Protein AF-A0ABD1SAA2-F1 (afdb_monomer_lite)

Foldseek 3Di:
DVVVLVVLVVVLVVVVVVLVVVCPDDPDDDPPVVVVVVVVSVVVVVVSVCSVVVSVVVVVVVVVVVCLVVQLVVLVVDAQDPDPPDGDRSSVVVVVVVVVVVVVVCCCVVPVVVVVCVVVVPD

Sequence (123 aa):
MASISFCFVIIFLACNRFLNKALVPPDGSKEDRKVCTITEIEEAKAVLRLVPIWTTCLGYAVVSPQSSTLFTKQGVTMDRSITSSLQIPAASLQSFIGLGIVGFIPIYDRILVPIARAITRKP

Radius of gyration: 25.53 Å; chains: 1; bounding box: 55×43×74 Å

pLDDT: mean 77.15, std 11.29, range [45.78, 95.0]

Structure (mmCIF, N/CA/C/O backbone):
data_AF-A0ABD1SAA2-F1
#
_entry.id   AF-A0ABD1SAA2-F1
#
loop_
_atom_site.group_PDB
_atom_site.id
_atom_site.type_symbol
_atom_site.label_atom_id
_atom_site.label_alt_id
_atom_site.label_comp_id
_atom_site.label_asym_id
_atom_site.label_entity_id
_atom_site.label_seq_id
_atom_site.pdbx_PDB_ins_code
_atom_site.Cartn_x
_atom_site.Cartn_y
_atom_site.Cartn_z
_atom_site.occupancy
_atom_site.B_iso_or_equiv
_atom_site.auth_seq_id
_atom_site.auth_comp_id
_atom_site.auth_asym_id
_atom_site.auth_atom_id
_atom_site.pdbx_PDB_model_num
ATOM 1 N N . MET A 1 1 ? -4.336 17.644 -6.255 1.00 54.47 1 MET A N 1
ATOM 2 C CA . MET A 1 1 ? -3.692 16.307 -6.208 1.00 54.47 1 MET A CA 1
ATOM 3 C C . MET A 1 1 ? -4.020 15.444 -7.425 1.00 54.47 1 MET A C 1
ATOM 5 O O . MET A 1 1 ? -3.079 14.983 -8.055 1.00 54.47 1 MET A O 1
ATOM 9 N N . ALA A 1 2 ? -5.289 15.296 -7.832 1.00 45.78 2 ALA A N 1
ATOM 10 C CA . ALA A 1 2 ? -5.654 14.589 -9.074 1.00 45.78 2 ALA A CA 1
ATOM 11 C C . ALA A 1 2 ? -4.930 15.125 -10.333 1.00 45.78 2 ALA A C 1
ATOM 13 O O . ALA A 1 2 ? -4.455 14.340 -11.147 1.00 45.78 2 ALA A O 1
ATOM 14 N N . SER A 1 3 ? -4.729 16.446 -10.441 1.00 50.34 3 SER A N 1
ATOM 15 C CA . SER A 1 3 ? -3.959 17.055 -11.541 1.00 50.34 3 SER A CA 1
ATOM 16 C C . SER A 1 3 ? -2.479 16.657 -11.574 1.00 50.34 3 SER A C 1
ATOM 18 O O . SER A 1 3 ? -1.905 16.577 -12.652 1.00 50.34 3 SER A O 1
ATOM 20 N N . ILE A 1 4 ? -1.857 16.36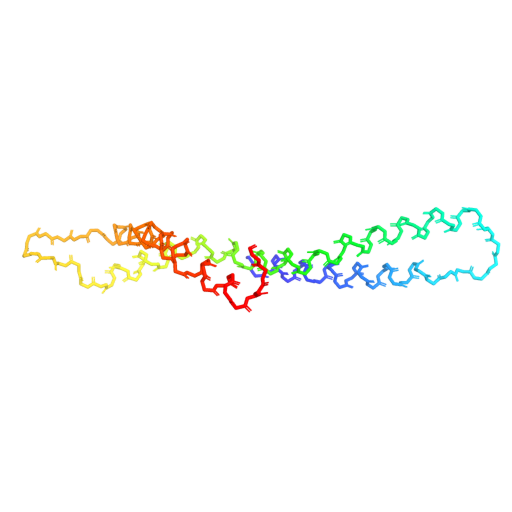1 -10.424 1.00 60.53 4 ILE A N 1
ATOM 21 C CA . ILE A 1 4 ? -0.455 15.906 -10.375 1.00 60.53 4 ILE A CA 1
ATOM 22 C C . ILE A 1 4 ? -0.364 14.479 -10.930 1.00 60.53 4 ILE A C 1
ATOM 24 O O . ILE A 1 4 ? 0.504 14.197 -11.750 1.00 60.53 4 ILE A O 1
ATOM 28 N N . SER A 1 5 ? -1.304 13.603 -10.557 1.00 60.44 5 SER A N 1
ATOM 29 C CA . SER A 1 5 ? -1.377 12.235 -11.086 1.00 60.44 5 SER A CA 1
ATOM 30 C C . SER A 1 5 ? -1.624 12.219 -12.603 1.00 60.44 5 SER A C 1
ATOM 32 O O . SER A 1 5 ? -0.925 11.509 -13.323 1.00 60.44 5 SER A O 1
ATOM 34 N N . PHE A 1 6 ? -2.517 13.078 -13.110 1.00 64.06 6 PHE A N 1
ATOM 35 C CA . PHE A 1 6 ? -2.737 13.241 -14.553 1.00 64.06 6 PHE A CA 1
ATOM 36 C C . PHE A 1 6 ? -1.499 13.763 -15.294 1.00 64.06 6 PHE A C 1
ATOM 38 O O . PHE A 1 6 ? -1.144 13.213 -16.337 1.00 64.06 6 PHE A O 1
ATOM 45 N N . CYS A 1 7 ? -0.801 14.769 -14.754 1.00 67.31 7 CYS A N 1
ATOM 46 C CA . CYS A 1 7 ? 0.451 15.255 -15.340 1.00 67.31 7 CYS A CA 1
ATOM 47 C C . CYS A 1 7 ? 1.511 14.150 -15.424 1.00 67.31 7 CYS A C 1
ATOM 49 O O . CYS A 1 7 ? 2.165 14.024 -16.455 1.00 67.31 7 CYS A O 1
ATOM 51 N N . PHE A 1 8 ? 1.650 13.309 -14.395 1.00 67.62 8 PHE A N 1
ATOM 52 C CA . PHE A 1 8 ? 2.602 12.192 -14.409 1.00 67.62 8 PHE A CA 1
ATOM 53 C C . PHE A 1 8 ? 2.273 11.140 -15.477 1.00 67.62 8 PHE A C 1
ATOM 55 O O . PHE A 1 8 ? 3.175 10.683 -16.178 1.00 67.62 8 PHE A O 1
ATOM 62 N N . VAL A 1 9 ? 0.992 10.799 -15.658 1.00 69.12 9 VAL A N 1
ATOM 63 C CA . VAL A 1 9 ? 0.553 9.866 -16.712 1.00 69.12 9 VAL A CA 1
ATOM 64 C C . VAL A 1 9 ? 0.820 10.441 -18.108 1.00 69.12 9 VAL A C 1
ATOM 66 O O . VAL A 1 9 ? 1.303 9.729 -18.989 1.00 69.12 9 VAL A O 1
ATOM 69 N N . ILE A 1 10 ? 0.568 11.737 -18.312 1.00 73.44 10 ILE A N 1
ATOM 70 C CA . ILE A 1 10 ? 0.834 12.417 -19.588 1.00 73.44 10 ILE A CA 1
ATOM 71 C C . ILE A 1 10 ? 2.341 12.480 -19.877 1.00 73.44 10 ILE A C 1
ATOM 73 O O . ILE A 1 10 ? 2.758 12.155 -20.989 1.00 73.44 10 ILE A O 1
ATOM 77 N N . ILE A 1 11 ? 3.165 12.833 -18.883 1.00 75.81 11 ILE A N 1
ATOM 78 C CA . ILE A 1 11 ? 4.633 12.857 -19.002 1.00 75.81 11 ILE A CA 1
ATOM 79 C C . ILE A 1 11 ? 5.164 11.461 -19.346 1.00 75.81 11 ILE A C 1
ATOM 81 O O . ILE A 1 11 ? 6.021 11.328 -20.219 1.00 75.81 11 ILE A O 1
ATOM 85 N N . PHE A 1 12 ? 4.618 10.412 -18.727 1.00 70.44 12 PHE A N 1
ATOM 86 C CA . PHE A 1 12 ? 4.987 9.030 -19.021 1.00 70.44 12 PHE A CA 1
ATOM 87 C C . PHE A 1 12 ? 4.679 8.639 -20.473 1.00 70.44 12 PHE A C 1
ATOM 89 O O . PHE A 1 12 ? 5.563 8.147 -21.176 1.00 70.44 12 PHE A O 1
ATOM 96 N N . LEU A 1 13 ? 3.456 8.899 -20.951 1.00 74.50 13 LEU A N 1
ATOM 97 C CA . LEU A 1 13 ? 3.056 8.612 -22.335 1.00 74.50 13 LEU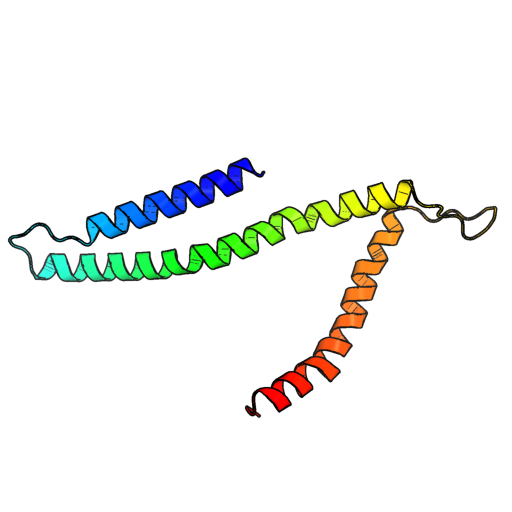 A CA 1
ATOM 98 C C . LEU A 1 13 ? 3.901 9.396 -23.350 1.00 74.50 13 LEU A C 1
ATOM 100 O O . LEU A 1 13 ? 4.303 8.849 -24.380 1.00 74.50 13 LEU A O 1
ATOM 104 N N . ALA A 1 14 ? 4.209 10.659 -23.046 1.00 77.88 14 ALA A N 1
ATOM 105 C CA . ALA A 1 14 ? 5.057 11.503 -23.880 1.00 77.88 14 ALA A CA 1
ATOM 106 C C . ALA A 1 14 ? 6.502 10.977 -23.950 1.00 77.88 14 ALA A C 1
ATOM 108 O O . ALA A 1 14 ? 7.057 10.861 -25.044 1.00 77.88 14 ALA A O 1
ATOM 109 N N . CYS A 1 15 ? 7.084 10.594 -22.810 1.00 72.62 15 CYS A N 1
ATOM 110 C CA . CYS A 1 15 ? 8.446 10.069 -22.727 1.00 72.62 15 CYS A CA 1
ATOM 111 C C . CYS A 1 15 ? 8.587 8.733 -23.476 1.00 72.62 15 CYS A C 1
ATOM 113 O O . CYS A 1 15 ? 9.512 8.551 -24.267 1.00 72.62 15 CYS A O 1
ATOM 115 N N . ASN A 1 16 ? 7.607 7.836 -23.328 1.00 73.12 16 ASN A N 1
ATOM 116 C CA . ASN A 1 16 ? 7.587 6.544 -24.019 1.00 73.12 16 ASN A CA 1
ATOM 117 C C . ASN A 1 16 ? 7.500 6.715 -25.546 1.00 73.12 16 ASN A C 1
ATOM 119 O O . ASN A 1 16 ? 8.211 6.055 -26.304 1.00 73.12 16 ASN A O 1
ATOM 123 N N . ARG A 1 17 ? 6.675 7.663 -26.013 1.00 77.94 17 ARG A N 1
ATOM 124 C CA . ARG A 1 17 ? 6.566 8.007 -27.439 1.00 77.94 17 ARG A CA 1
ATOM 125 C C . ARG A 1 17 ? 7.866 8.600 -27.995 1.00 77.94 17 ARG A C 1
ATOM 127 O O . ARG A 1 17 ? 8.201 8.325 -29.146 1.00 77.94 17 ARG A O 1
ATOM 134 N N . PHE A 1 18 ? 8.580 9.403 -27.206 1.00 77.81 18 PHE A N 1
ATOM 135 C CA . PHE A 1 18 ? 9.855 10.003 -27.605 1.00 77.81 18 PHE A CA 1
ATOM 136 C C . PHE A 1 18 ? 10.974 8.959 -27.707 1.00 77.81 18 PHE A C 1
ATOM 138 O O . PHE A 1 18 ? 11.627 8.869 -28.744 1.00 77.81 18 PHE A O 1
ATOM 145 N N . LEU A 1 19 ? 11.129 8.105 -26.690 1.00 69.69 19 LEU A N 1
ATOM 146 C CA . LEU A 1 19 ? 12.090 6.994 -26.695 1.00 69.69 19 LEU A CA 1
ATOM 147 C C . LEU A 1 19 ? 11.837 6.019 -27.850 1.00 69.69 19 LEU A C 1
ATOM 149 O O . LEU A 1 19 ? 12.780 5.591 -28.508 1.00 69.69 19 LEU A O 1
ATOM 153 N N . ASN A 1 20 ? 10.571 5.725 -28.163 1.00 71.25 20 ASN A N 1
ATOM 154 C CA . ASN A 1 20 ? 10.231 4.872 -29.303 1.00 71.25 20 ASN A CA 1
ATOM 155 C C . ASN A 1 20 ? 10.613 5.511 -30.655 1.00 71.25 20 ASN A C 1
ATOM 157 O O . ASN A 1 20 ? 11.005 4.811 -31.582 1.00 71.25 20 ASN A O 1
ATOM 161 N N . LYS A 1 21 ? 10.553 6.847 -30.768 1.00 73.06 21 LYS A N 1
ATOM 162 C CA . LYS A 1 21 ? 11.028 7.583 -31.954 1.00 73.06 21 LYS A CA 1
ATOM 163 C C . LYS A 1 21 ? 12.556 7.622 -32.057 1.00 73.06 21 LYS A C 1
ATOM 165 O O . LYS A 1 21 ? 13.064 7.547 -33.166 1.00 73.06 21 LYS A O 1
ATOM 170 N N . ALA A 1 22 ? 13.270 7.723 -30.935 1.00 67.50 22 ALA A N 1
ATOM 171 C CA . ALA A 1 22 ? 14.737 7.737 -30.898 1.00 67.50 22 ALA A CA 1
ATOM 172 C C . ALA A 1 22 ? 15.374 6.375 -31.238 1.00 67.50 22 ALA A C 1
ATOM 174 O O . ALA A 1 22 ? 16.540 6.318 -31.615 1.00 67.50 22 ALA A O 1
ATOM 175 N N . LEU A 1 23 ? 14.605 5.288 -31.124 1.00 64.50 23 LEU A N 1
ATOM 176 C CA . LEU A 1 23 ? 15.045 3.922 -31.418 1.00 64.50 23 LEU A CA 1
ATOM 177 C C . LEU A 1 23 ? 15.058 3.608 -32.923 1.00 64.50 23 LEU A C 1
ATOM 179 O O . LEU A 1 23 ? 15.703 2.649 -33.334 1.00 64.50 23 LEU A O 1
ATOM 183 N N . VAL A 1 24 ? 14.363 4.407 -33.745 1.00 68.06 24 VAL A N 1
ATOM 184 C CA . VAL A 1 24 ? 14.398 4.287 -35.209 1.00 68.06 24 VAL A CA 1
ATOM 185 C C . VAL A 1 24 ? 15.699 4.928 -35.697 1.00 68.06 24 VAL A C 1
ATOM 187 O O . VAL A 1 24 ? 15.840 6.150 -35.610 1.00 68.06 24 VAL A O 1
ATOM 190 N N . PRO A 1 25 ? 16.680 4.142 -36.169 1.00 56.25 25 PRO A N 1
ATOM 191 C CA . PRO A 1 25 ? 17.949 4.709 -36.576 1.00 56.25 25 PRO A CA 1
ATOM 192 C C . PRO A 1 25 ? 17.778 5.527 -37.864 1.00 56.25 25 PRO A C 1
ATOM 194 O O . PRO A 1 25 ? 17.086 5.071 -38.772 1.00 56.25 25 PRO A O 1
ATOM 197 N N . PRO A 1 26 ? 18.424 6.700 -37.992 1.00 55.88 26 PRO A N 1
ATOM 198 C CA . PRO A 1 26 ? 18.590 7.320 -39.296 1.00 55.88 26 PRO A CA 1
ATOM 199 C C . PRO A 1 26 ? 19.501 6.415 -40.132 1.00 55.88 26 PRO A C 1
ATOM 201 O O . PRO A 1 26 ? 20.588 6.028 -39.689 1.00 55.88 26 PRO A O 1
ATOM 204 N N . ASP A 1 27 ? 19.028 6.028 -41.311 1.00 52.59 27 ASP A N 1
ATOM 205 C CA . ASP A 1 27 ? 19.773 5.182 -42.234 1.00 52.59 27 ASP A CA 1
ATOM 206 C C . ASP A 1 27 ? 21.060 5.891 -42.684 1.00 52.59 27 ASP A C 1
ATOM 208 O O . ASP A 1 27 ? 21.020 6.949 -43.310 1.00 52.59 27 ASP A O 1
ATOM 212 N N . GLY A 1 28 ? 22.212 5.292 -42.360 1.00 56.62 28 GLY A N 1
ATOM 213 C CA . GLY A 1 28 ? 23.512 5.636 -42.944 1.00 56.62 28 GLY A CA 1
ATOM 214 C C . GLY A 1 28 ? 24.564 6.192 -41.973 1.00 56.62 28 GLY A C 1
ATOM 215 O O . GLY A 1 28 ? 24.554 7.368 -41.619 1.00 56.62 28 GLY A O 1
ATOM 216 N N . SER A 1 29 ? 25.569 5.355 -41.682 1.00 55.38 29 SER A N 1
ATOM 217 C CA . SER A 1 29 ? 26.859 5.631 -41.007 1.00 55.38 29 SER A CA 1
ATOM 218 C C . SER A 1 29 ? 26.866 5.718 -39.466 1.00 55.38 29 SER A C 1
ATOM 220 O O . SER A 1 29 ? 26.021 6.387 -38.880 1.00 55.38 29 SER A O 1
ATOM 222 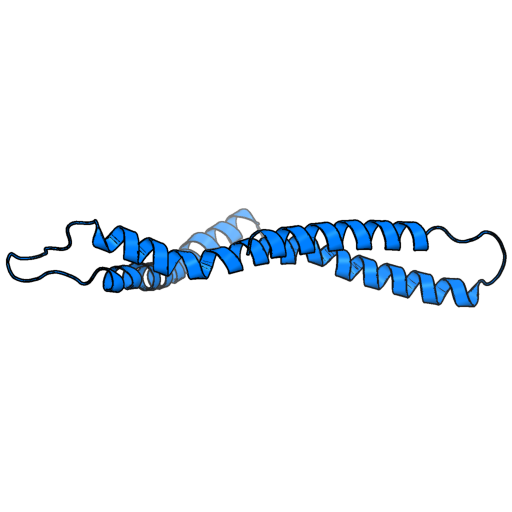N N . LYS A 1 30 ? 27.902 5.109 -38.840 1.00 53.12 30 LYS A N 1
ATOM 223 C CA . LYS A 1 30 ? 28.353 5.170 -37.415 1.00 53.12 30 LYS A CA 1
ATOM 224 C C . LYS A 1 30 ? 28.094 3.912 -36.562 1.00 53.12 30 LYS A C 1
ATOM 226 O O . LYS A 1 30 ? 27.335 3.986 -35.609 1.00 53.12 30 LYS A O 1
ATOM 231 N N . GLU A 1 31 ? 28.748 2.781 -36.834 1.00 58.22 31 GLU A N 1
ATOM 232 C CA . GLU A 1 31 ? 28.544 1.541 -36.053 1.00 58.22 31 GLU A CA 1
ATOM 233 C C . GLU A 1 31 ? 28.937 1.647 -34.566 1.00 58.22 31 GLU A C 1
ATOM 235 O O . GLU A 1 31 ? 28.170 1.215 -33.715 1.00 58.22 31 GLU A O 1
ATOM 240 N N . ASP A 1 32 ? 30.035 2.321 -34.218 1.00 55.31 32 ASP A N 1
ATOM 241 C CA . ASP A 1 32 ? 30.526 2.340 -32.826 1.00 55.31 32 ASP A CA 1
ATOM 242 C C . ASP A 1 32 ? 29.754 3.326 -31.919 1.00 55.31 32 ASP A C 1
ATOM 244 O O . ASP A 1 32 ? 29.415 3.050 -30.768 1.00 55.31 32 ASP A O 1
ATOM 248 N N . ARG A 1 33 ? 29.341 4.472 -32.481 1.00 53.62 33 ARG A N 1
ATOM 249 C CA . ARG A 1 33 ? 28.503 5.456 -31.772 1.00 53.62 33 ARG A CA 1
ATOM 250 C C . ARG A 1 33 ? 27.060 4.977 -31.589 1.00 53.62 33 ARG A C 1
ATOM 252 O O . ARG A 1 33 ? 26.390 5.423 -30.664 1.00 53.62 33 ARG A O 1
ATOM 259 N N . LYS A 1 34 ? 26.575 4.086 -32.460 1.00 60.62 34 LYS A N 1
ATOM 260 C CA . LYS A 1 34 ? 25.210 3.544 -32.403 1.00 60.62 34 LYS A CA 1
ATOM 261 C C . LYS A 1 34 ? 25.055 2.545 -31.258 1.00 60.62 34 LYS A C 1
ATOM 263 O O . LYS A 1 34 ? 24.025 2.569 -30.599 1.00 60.62 34 LYS A O 1
ATOM 268 N N . VAL A 1 35 ? 26.074 1.723 -30.989 1.00 58.81 35 VAL A N 1
ATOM 269 C CA . VAL A 1 35 ? 26.031 0.695 -29.933 1.00 58.81 35 VAL A CA 1
ATOM 270 C C . VAL A 1 35 ? 25.922 1.325 -28.541 1.00 58.81 35 VAL A C 1
ATOM 272 O O . VAL A 1 35 ? 25.037 0.938 -27.785 1.00 58.81 35 VAL A O 1
ATOM 275 N N . CYS A 1 36 ? 26.725 2.351 -28.231 1.00 62.00 36 CYS A N 1
ATOM 276 C CA . CYS A 1 36 ? 26.650 3.045 -26.937 1.00 62.00 36 CYS A CA 1
ATOM 277 C C . CYS A 1 36 ? 25.270 3.700 -26.713 1.00 62.00 36 CYS A C 1
ATOM 279 O O . CYS A 1 36 ? 24.646 3.514 -25.673 1.00 62.00 36 CYS A O 1
ATOM 281 N N . THR A 1 37 ? 24.730 4.373 -27.736 1.00 72.69 37 THR A N 1
ATOM 282 C CA . THR A 1 37 ? 23.408 5.014 -27.662 1.00 72.69 37 THR A CA 1
ATOM 283 C C . THR A 1 37 ? 22.254 4.009 -27.567 1.00 72.69 37 THR A C 1
ATOM 285 O O . THR A 1 37 ? 21.270 4.283 -26.888 1.00 72.69 37 THR A O 1
ATOM 288 N N . ILE A 1 38 ? 22.346 2.841 -28.214 1.00 71.62 38 ILE A N 1
ATOM 289 C CA . ILE A 1 38 ? 21.312 1.799 -28.103 1.00 71.62 38 ILE A CA 1
ATOM 290 C C . ILE A 1 38 ? 21.263 1.242 -26.675 1.00 71.62 38 ILE A C 1
ATOM 292 O O . ILE A 1 38 ? 20.171 1.129 -26.122 1.00 71.62 38 ILE A O 1
ATOM 296 N N . THR A 1 39 ? 22.414 0.967 -26.057 1.00 78.62 39 THR A N 1
ATOM 297 C CA . THR A 1 39 ? 22.479 0.484 -24.668 1.00 78.62 39 THR A CA 1
ATOM 298 C C . THR A 1 39 ? 21.903 1.507 -23.685 1.00 78.62 39 THR A C 1
ATOM 300 O O . THR A 1 39 ? 21.059 1.155 -22.864 1.00 78.62 39 THR A O 1
ATOM 303 N N . GLU A 1 40 ? 22.255 2.792 -23.816 1.00 77.75 40 GLU A N 1
ATOM 304 C CA . GLU A 1 40 ? 21.682 3.868 -22.986 1.00 77.75 40 GLU A CA 1
ATOM 305 C C . GLU A 1 40 ? 20.153 3.978 -23.145 1.00 77.75 40 GLU A C 1
ATOM 307 O O . GLU A 1 40 ? 19.422 4.204 -22.176 1.00 77.75 40 GLU A O 1
ATOM 312 N N . ILE A 1 41 ? 19.640 3.778 -24.364 1.00 77.69 41 ILE A N 1
ATOM 313 C CA . ILE A 1 41 ? 18.198 3.765 -24.644 1.00 77.69 41 ILE A CA 1
ATOM 314 C C . ILE A 1 41 ? 17.518 2.544 -24.004 1.00 77.69 41 ILE A C 1
ATOM 316 O O . ILE A 1 41 ? 16.399 2.664 -23.492 1.00 77.69 41 ILE A O 1
ATOM 320 N N . GLU A 1 42 ? 18.154 1.373 -24.014 1.00 80.50 42 GLU A N 1
ATOM 321 C CA . GLU A 1 42 ? 17.623 0.163 -23.380 1.00 80.50 42 GLU A CA 1
ATOM 322 C C . GLU A 1 42 ? 17.573 0.277 -21.854 1.00 80.50 42 GLU A C 1
ATOM 324 O O . GLU A 1 42 ? 16.550 -0.068 -21.252 1.00 80.50 42 GLU A O 1
ATOM 329 N N . GLU A 1 43 ? 18.610 0.834 -21.229 1.00 81.12 43 GLU A N 1
ATOM 330 C CA . GLU A 1 43 ? 18.635 1.102 -19.788 1.00 81.12 43 GLU A CA 1
ATOM 331 C C . GLU A 1 43 ? 17.558 2.120 -19.389 1.00 81.12 43 GLU A C 1
ATOM 333 O O . GLU A 1 43 ? 16.776 1.880 -18.460 1.00 81.12 43 GLU A O 1
ATOM 338 N N . ALA A 1 44 ? 17.411 3.211 -20.149 1.00 80.75 44 ALA A N 1
ATOM 339 C CA . ALA A 1 44 ? 16.343 4.187 -19.935 1.00 80.75 44 ALA A CA 1
ATOM 340 C C . ALA A 1 44 ? 14.948 3.552 -20.075 1.00 80.75 44 ALA A C 1
ATOM 342 O O . ALA A 1 44 ? 14.031 3.848 -19.302 1.00 80.75 44 ALA A O 1
ATOM 343 N N . LYS A 1 45 ? 14.778 2.623 -21.022 1.00 76.38 45 LYS A N 1
ATOM 344 C CA . LYS A 1 45 ? 13.531 1.873 -21.214 1.00 76.38 45 LYS A CA 1
ATOM 345 C C . LYS A 1 45 ? 13.259 0.902 -20.065 1.00 76.38 45 LYS A C 1
ATOM 347 O O . LYS A 1 45 ? 12.096 0.720 -19.700 1.00 76.38 45 LYS A O 1
ATOM 352 N N . ALA A 1 46 ? 14.290 0.297 -19.476 1.00 81.56 46 ALA A N 1
ATOM 353 C CA . ALA A 1 46 ? 14.155 -0.558 -18.299 1.00 81.56 46 ALA A CA 1
ATOM 354 C C . ALA A 1 46 ? 13.653 0.237 -17.083 1.00 81.56 46 ALA A C 1
ATOM 356 O O . ALA A 1 46 ? 12.700 -0.188 -16.429 1.00 81.56 46 ALA A O 1
ATOM 357 N N . VAL A 1 47 ? 14.196 1.433 -16.844 1.00 80.94 47 VAL A N 1
ATOM 358 C CA . VAL A 1 47 ? 13.702 2.339 -15.792 1.00 80.94 47 VAL A CA 1
ATOM 359 C C . VAL A 1 47 ? 12.274 2.798 -16.092 1.00 80.94 47 VAL A C 1
ATOM 361 O O . VAL A 1 47 ? 11.416 2.787 -15.209 1.00 80.94 47 VAL A O 1
ATOM 364 N N . LEU A 1 48 ? 11.967 3.113 -17.353 1.00 77.25 48 LEU A N 1
ATOM 365 C CA . LEU A 1 48 ? 10.619 3.505 -17.764 1.00 77.25 48 LEU A CA 1
ATOM 366 C C . LEU A 1 48 ? 9.588 2.388 -17.515 1.00 77.25 48 LEU A C 1
ATOM 368 O O . LEU A 1 48 ? 8.448 2.674 -17.161 1.00 77.25 48 LEU A O 1
ATOM 372 N N . ARG A 1 49 ? 9.976 1.110 -17.613 1.00 76.88 49 ARG A N 1
ATOM 373 C CA . ARG A 1 49 ? 9.103 -0.033 -17.277 1.00 76.88 49 ARG A CA 1
ATOM 374 C C . ARG A 1 49 ? 8.766 -0.146 -15.785 1.00 76.88 49 ARG A C 1
ATOM 376 O O . ARG A 1 49 ? 7.776 -0.795 -15.462 1.00 76.88 49 ARG A O 1
ATOM 383 N N . LEU A 1 50 ? 9.526 0.486 -14.889 1.00 78.69 50 LEU A N 1
ATOM 384 C CA . LEU A 1 50 ? 9.222 0.538 -13.450 1.00 78.69 50 LEU A CA 1
ATOM 385 C C . LEU A 1 50 ? 8.219 1.649 -13.098 1.00 78.69 50 LEU A C 1
ATOM 387 O O . LEU A 1 50 ? 7.559 1.588 -12.060 1.00 78.69 50 LEU A O 1
ATOM 391 N N . VAL A 1 51 ? 8.051 2.644 -13.972 1.00 74.56 51 VAL A N 1
ATOM 392 C CA . VAL A 1 51 ? 7.148 3.783 -13.743 1.00 74.56 51 VAL A CA 1
ATOM 393 C C . VAL A 1 51 ? 5.678 3.372 -13.570 1.00 74.56 51 VAL A C 1
ATOM 395 O O . VAL A 1 51 ? 5.039 3.916 -12.670 1.00 74.56 51 VAL A O 1
ATOM 398 N N . PRO A 1 52 ? 5.108 2.406 -14.322 1.00 70.31 52 PRO A N 1
ATOM 399 C CA . PRO A 1 52 ? 3.753 1.911 -14.069 1.00 70.31 52 PRO A CA 1
ATOM 400 C C . PRO A 1 52 ? 3.567 1.368 -12.647 1.00 70.31 52 PRO A C 1
ATOM 402 O O . PRO A 1 52 ? 2.585 1.705 -11.990 1.00 70.31 52 PRO A O 1
ATOM 405 N N . ILE A 1 53 ? 4.541 0.608 -12.134 1.00 78.25 53 ILE A N 1
ATOM 406 C CA . ILE A 1 53 ? 4.524 0.081 -10.759 1.00 78.25 53 ILE A CA 1
ATOM 407 C C . ILE A 1 53 ? 4.553 1.248 -9.768 1.00 78.25 53 ILE A C 1
ATOM 409 O O . ILE A 1 53 ? 3.695 1.347 -8.891 1.00 78.25 53 ILE A O 1
ATOM 413 N N . TRP A 1 54 ? 5.470 2.195 -9.963 1.00 79.69 54 TRP A N 1
ATOM 414 C CA . TRP A 1 54 ? 5.554 3.395 -9.132 1.00 79.69 54 TRP A CA 1
ATOM 415 C C . TRP A 1 54 ? 4.256 4.218 -9.151 1.00 79.69 54 TRP A C 1
ATOM 417 O O . TRP A 1 54 ? 3.809 4.697 -8.112 1.00 79.69 54 TRP A O 1
ATOM 427 N N . THR A 1 55 ? 3.591 4.308 -10.305 1.00 72.75 55 THR A N 1
ATOM 428 C CA . THR A 1 55 ? 2.313 5.020 -10.467 1.00 72.75 55 THR A CA 1
ATOM 429 C C . THR A 1 55 ? 1.194 4.344 -9.674 1.00 72.75 55 THR A C 1
ATOM 431 O O . THR A 1 55 ? 0.418 5.029 -9.005 1.00 72.75 55 THR A O 1
ATOM 434 N N . THR A 1 56 ? 1.128 3.007 -9.679 1.00 75.44 56 THR A N 1
ATOM 435 C CA . THR A 1 56 ? 0.156 2.270 -8.851 1.00 75.44 56 THR A CA 1
ATOM 436 C C . THR A 1 56 ? 0.404 2.469 -7.353 1.00 75.44 56 THR A C 1
ATOM 438 O O . THR A 1 56 ? -0.544 2.697 -6.601 1.00 75.44 56 THR A O 1
ATOM 441 N N . CYS A 1 57 ? 1.669 2.506 -6.922 1.00 78.31 57 CYS A N 1
ATOM 442 C CA . CYS A 1 57 ? 2.037 2.815 -5.538 1.00 78.31 57 CYS A CA 1
ATOM 443 C C . CYS A 1 57 ? 1.698 4.264 -5.149 1.00 78.31 57 CYS A C 1
ATOM 445 O O . CYS A 1 57 ? 1.256 4.518 -4.028 1.00 78.31 57 CYS A O 1
ATOM 447 N N . LEU A 1 58 ? 1.857 5.218 -6.071 1.00 77.00 58 LEU A N 1
ATOM 448 C CA . LEU A 1 58 ? 1.551 6.629 -5.838 1.00 77.00 58 LEU A CA 1
ATOM 449 C C . LEU A 1 58 ? 0.059 6.854 -5.558 1.00 77.00 58 LEU A C 1
ATOM 451 O O . LEU A 1 58 ? -0.283 7.641 -4.677 1.00 77.00 58 LEU A O 1
ATOM 455 N N . GLY A 1 59 ? -0.829 6.143 -6.261 1.00 77.44 59 GLY A N 1
ATOM 456 C CA . GLY A 1 59 ? -2.272 6.206 -6.005 1.00 77.44 59 GLY A CA 1
ATOM 457 C C . GLY A 1 59 ? -2.612 5.854 -4.555 1.00 77.44 59 GLY A C 1
ATOM 458 O O . GLY A 1 59 ? -3.312 6.606 -3.876 1.00 77.44 59 GLY A O 1
ATOM 459 N N . TYR A 1 60 ? -2.032 4.767 -4.046 1.00 76.06 60 TYR A N 1
ATOM 460 C CA . TYR A 1 60 ? -2.166 4.380 -2.643 1.00 76.06 60 TYR A CA 1
ATOM 461 C C . TYR A 1 60 ? -1.559 5.420 -1.686 1.00 76.06 60 TYR A C 1
ATOM 463 O O . TYR A 1 60 ? -2.199 5.806 -0.706 1.00 76.06 60 TYR A O 1
ATOM 471 N N . ALA A 1 61 ? -0.363 5.934 -1.992 1.00 75.69 61 ALA A N 1
ATOM 472 C CA . ALA A 1 61 ? 0.320 6.936 -1.170 1.00 75.69 61 ALA A CA 1
ATOM 473 C C . ALA A 1 61 ? -0.479 8.244 -1.017 1.00 75.69 61 ALA A C 1
ATOM 475 O O . ALA A 1 61 ? -0.420 8.879 0.032 1.00 75.69 61 ALA A O 1
ATOM 476 N N . VAL A 1 62 ? -1.257 8.633 -2.032 1.00 79.38 62 VAL A N 1
ATOM 477 C CA . VAL A 1 62 ? -2.112 9.833 -2.000 1.00 79.38 62 VAL A CA 1
ATOM 478 C C . VAL A 1 62 ? -3.372 9.632 -1.154 1.00 79.38 62 VAL A C 1
ATOM 480 O O . VAL A 1 62 ? -3.829 10.571 -0.498 1.00 79.38 62 VAL A O 1
ATOM 483 N N . VAL A 1 63 ? -3.952 8.430 -1.176 1.00 79.19 63 VAL A N 1
ATOM 484 C CA . VAL A 1 63 ? -5.197 8.120 -0.451 1.00 79.19 63 VAL A CA 1
ATOM 485 C C . VAL A 1 63 ? -4.925 7.822 1.024 1.00 79.19 63 VAL A C 1
ATOM 487 O O . VAL A 1 63 ? -5.692 8.251 1.882 1.00 79.19 63 VAL A O 1
ATOM 490 N N . SER A 1 64 ? -3.805 7.165 1.333 1.00 78.12 64 SER A N 1
ATOM 491 C CA . SER A 1 64 ? -3.398 6.787 2.693 1.00 78.12 64 SER A CA 1
ATOM 492 C C . SER A 1 64 ? -3.544 7.907 3.749 1.00 78.12 64 SER A C 1
ATOM 494 O O . SER A 1 64 ? -4.235 7.686 4.748 1.00 78.12 64 SER A O 1
ATOM 496 N N . PRO A 1 65 ? -3.011 9.133 3.552 1.00 79.25 65 PRO A N 1
ATOM 497 C CA . PRO A 1 65 ? -3.148 10.207 4.541 1.00 79.25 65 PRO A CA 1
ATOM 498 C C . PRO A 1 65 ? -4.569 10.786 4.637 1.00 79.25 65 PRO A C 1
ATOM 500 O O . PRO A 1 65 ? -4.908 11.405 5.642 1.00 79.25 65 PRO A O 1
ATOM 503 N N . GLN A 1 66 ? -5.419 10.598 3.622 1.00 76.88 66 GLN A N 1
ATOM 504 C CA . GLN A 1 66 ? -6.805 11.081 3.646 1.00 76.88 66 GLN A CA 1
ATOM 505 C C . GLN A 1 66 ? -7.692 10.194 4.521 1.00 76.88 66 GLN A C 1
ATOM 507 O O . GLN A 1 66 ? -8.620 10.694 5.159 1.00 76.88 66 GLN A O 1
ATOM 512 N N . SER A 1 67 ? -7.375 8.898 4.603 1.00 78.38 67 SER A N 1
ATOM 513 C CA . SER A 1 67 ? -8.117 7.920 5.398 1.00 78.38 67 SER A CA 1
ATOM 514 C C . SER A 1 67 ? -8.235 8.330 6.866 1.00 78.38 67 SER A C 1
ATOM 516 O O . SER A 1 67 ? -9.323 8.238 7.422 1.00 78.38 67 SER A O 1
ATOM 518 N N . SER A 1 68 ? -7.176 8.863 7.486 1.00 76.06 68 SER A N 1
ATOM 519 C CA . SER A 1 68 ? -7.222 9.307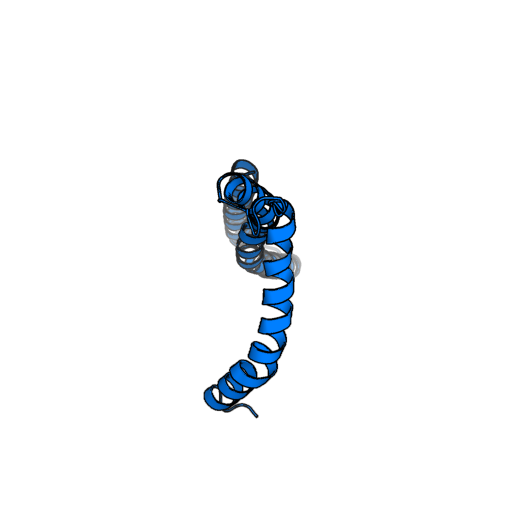 8.892 1.00 76.06 68 SER A CA 1
ATOM 520 C C . SER A 1 68 ? -8.184 10.481 9.117 1.00 76.06 68 SER A C 1
ATOM 522 O O . SER A 1 68 ? -8.909 10.540 10.115 1.00 76.06 68 SER A O 1
ATOM 524 N N . THR A 1 69 ? -8.242 11.404 8.155 1.00 83.62 69 THR A N 1
ATOM 525 C CA . THR A 1 69 ? -9.118 12.579 8.214 1.00 83.62 69 THR A CA 1
ATOM 526 C C . THR A 1 69 ? -10.574 12.182 7.986 1.00 83.62 69 THR A C 1
ATOM 528 O O . THR A 1 69 ? -11.449 12.588 8.752 1.00 83.62 69 THR A O 1
ATOM 531 N N . LEU A 1 70 ? -10.841 11.364 6.964 1.00 83.06 70 LEU A N 1
ATOM 532 C CA . LEU A 1 70 ? -12.187 10.884 6.647 1.00 83.06 70 LEU A CA 1
ATOM 533 C C . LEU A 1 70 ? -12.757 10.026 7.777 1.00 83.06 70 LEU A C 1
ATOM 535 O O . LEU A 1 70 ? -13.902 10.229 8.170 1.00 83.06 70 LEU A O 1
ATOM 539 N N . PHE A 1 71 ? -11.944 9.140 8.350 1.00 82.19 71 PHE A N 1
ATOM 540 C CA . PHE A 1 71 ? -12.350 8.279 9.456 1.00 82.19 71 PHE A CA 1
ATOM 541 C C . PHE A 1 71 ? -12.695 9.085 10.713 1.00 82.19 71 PHE A C 1
ATOM 543 O O . PHE A 1 71 ? -13.724 8.855 11.344 1.00 82.19 71 PHE A O 1
ATOM 550 N N . THR A 1 72 ? -11.908 10.122 11.022 1.00 84.31 72 THR A N 1
ATOM 551 C CA . THR A 1 72 ? -12.224 11.043 12.124 1.00 84.31 72 THR A CA 1
ATOM 552 C C . THR A 1 72 ? -13.519 11.815 11.857 1.00 84.31 72 THR A C 1
ATOM 554 O O . THR A 1 72 ? -14.353 11.949 12.751 1.00 84.31 72 THR A O 1
ATOM 557 N N . LYS A 1 73 ? -13.724 12.311 10.629 1.00 85.94 73 LYS A N 1
ATOM 558 C CA . LYS A 1 73 ? -14.943 13.045 10.246 1.00 85.94 73 LYS A CA 1
ATOM 559 C C . LYS A 1 73 ? -16.193 12.172 10.326 1.00 85.94 73 LYS A C 1
ATOM 561 O O . LYS A 1 73 ? -17.199 12.624 10.863 1.00 85.94 73 LYS A O 1
ATOM 566 N N . GLN A 1 74 ? -16.114 10.929 9.858 1.00 84.44 74 GLN A N 1
ATOM 567 C CA . GLN A 1 74 ? -17.184 9.943 10.014 1.00 84.44 74 GLN A CA 1
ATOM 568 C C . GLN A 1 74 ? -17.434 9.632 11.494 1.00 84.44 74 GLN A C 1
ATOM 570 O O . GLN A 1 74 ? -18.578 9.658 11.946 1.00 84.44 74 GLN A O 1
ATOM 575 N N . GLY A 1 75 ? -16.374 9.457 12.285 1.00 84.06 75 GLY A N 1
ATOM 576 C CA . GLY A 1 75 ? -16.477 9.202 13.721 1.00 84.06 75 GLY A CA 1
ATOM 577 C C . GLY A 1 75 ? -17.198 10.307 14.498 1.00 84.06 75 GLY A C 1
ATOM 578 O O . GLY A 1 75 ? -17.874 10.018 15.479 1.00 84.06 75 GLY A O 1
ATOM 579 N N . VAL A 1 76 ? -17.123 11.571 14.063 1.00 85.50 76 VAL A N 1
ATOM 580 C CA . VAL A 1 76 ? -17.866 12.674 14.704 1.00 85.50 76 VAL A CA 1
ATOM 581 C C . VAL A 1 76 ? -19.381 12.511 14.551 1.00 85.50 76 VAL A C 1
ATOM 583 O O . VAL A 1 76 ? -20.107 12.902 15.461 1.00 85.50 76 VAL A O 1
ATOM 586 N N . THR A 1 77 ? -19.844 11.918 13.447 1.00 87.62 77 THR A N 1
ATOM 587 C CA . THR A 1 77 ? -21.275 11.683 13.179 1.00 87.62 77 THR A CA 1
ATOM 588 C C . THR A 1 77 ? -21.832 10.422 13.838 1.00 87.62 77 THR A C 1
ATOM 590 O O . THR A 1 77 ? -23.046 10.271 13.927 1.00 87.62 77 THR A O 1
ATOM 593 N N . MET A 1 78 ? -20.965 9.523 14.307 1.00 86.06 78 MET A N 1
ATOM 594 C CA . MET A 1 78 ? -21.376 8.329 15.042 1.00 86.06 78 MET A CA 1
ATOM 595 C C . MET A 1 78 ? -21.701 8.672 16.496 1.00 86.06 78 MET A C 1
ATOM 597 O O . MET A 1 78 ? -21.046 9.525 17.105 1.00 86.06 78 MET A O 1
ATOM 601 N N . ASP A 1 79 ? -22.669 7.956 17.072 1.00 84.62 79 ASP A N 1
ATOM 602 C CA . ASP A 1 79 ? -22.832 7.944 18.521 1.00 84.62 79 ASP A CA 1
ATOM 603 C C . ASP A 1 79 ? -21.600 7.281 19.151 1.00 84.62 79 ASP A C 1
ATOM 605 O O . ASP A 1 79 ? -21.202 6.171 18.796 1.00 84.62 79 ASP A O 1
ATOM 609 N N . ARG A 1 80 ? -20.954 8.027 20.045 1.00 81.50 80 ARG A N 1
ATOM 610 C CA . ARG A 1 80 ? -19.707 7.657 20.725 1.00 81.50 80 ARG A CA 1
ATOM 611 C C . ARG A 1 80 ? -19.888 7.607 22.242 1.00 81.50 80 ARG A C 1
ATOM 613 O O . ARG A 1 80 ? -18.897 7.685 22.973 1.00 81.50 80 ARG A O 1
ATOM 620 N N . SER A 1 81 ? -21.128 7.552 22.724 1.00 84.81 81 SER A N 1
ATOM 621 C CA . SER A 1 81 ? -21.424 7.392 24.144 1.00 84.81 81 SER A CA 1
ATOM 622 C C . SER A 1 81 ? -21.230 5.929 24.567 1.00 84.81 81 SER A C 1
ATOM 624 O O . SER A 1 81 ? -21.833 5.019 24.009 1.00 84.81 81 SER A O 1
ATOM 626 N N . ILE A 1 82 ? -20.335 5.683 25.531 1.00 80.81 82 ILE A N 1
ATOM 627 C CA . ILE A 1 82 ? -20.237 4.373 26.212 1.00 80.81 82 ILE A CA 1
ATOM 628 C C . ILE A 1 82 ? -21.134 4.380 27.452 1.00 80.81 82 ILE A C 1
ATOM 630 O O . ILE A 1 82 ? -21.818 3.405 27.750 1.00 80.81 82 ILE A O 1
ATOM 634 N N . THR A 1 83 ? -21.128 5.504 28.166 1.00 83.50 83 THR A N 1
ATOM 635 C CA . THR A 1 83 ? -21.903 5.741 29.387 1.00 83.50 83 THR A CA 1
ATOM 636 C C . THR A 1 83 ? -22.550 7.119 29.272 1.00 83.50 83 THR A C 1
ATOM 638 O O . THR A 1 83 ? -22.072 7.958 28.509 1.00 83.50 83 THR A O 1
ATOM 641 N N . SER A 1 84 ? -23.584 7.401 30.068 1.00 77.31 84 SER A N 1
ATOM 642 C CA . SER A 1 84 ? -24.247 8.717 30.124 1.00 77.31 84 SER A CA 1
ATOM 643 C C . SER A 1 84 ? -23.297 9.903 30.363 1.00 77.31 84 SER A C 1
ATOM 645 O O . SER A 1 84 ? -23.638 11.029 30.018 1.00 77.31 84 SER A O 1
ATOM 647 N N . SER A 1 85 ? -22.105 9.662 30.921 1.00 80.69 85 SER A N 1
ATOM 648 C CA . SER A 1 85 ? -21.072 10.672 31.180 1.00 80.69 85 SER A CA 1
ATOM 649 C C . SER A 1 85 ? -19.789 10.517 30.354 1.00 80.69 85 SER A C 1
ATOM 651 O O . SER A 1 85 ? -18.941 11.406 30.399 1.00 80.69 85 SER A O 1
ATOM 653 N N . LEU A 1 86 ? -19.609 9.413 29.615 1.00 81.62 86 LEU A N 1
ATOM 654 C CA . LEU A 1 86 ? -18.346 9.099 28.939 1.00 81.62 86 LEU A CA 1
ATOM 655 C C . LEU A 1 86 ? -18.544 9.031 27.426 1.00 81.62 86 LEU A C 1
ATOM 657 O O . LEU A 1 86 ? -19.083 8.058 26.892 1.00 81.62 86 LEU A O 1
ATOM 661 N N . GLN A 1 87 ? -18.062 10.071 26.746 1.00 84.69 87 GLN A N 1
ATOM 662 C CA . GLN A 1 87 ? -18.044 10.166 25.292 1.00 84.69 87 GLN A CA 1
ATOM 663 C C . GLN A 1 87 ? -16.619 9.971 24.772 1.00 84.69 87 GLN A C 1
ATOM 665 O O . GLN A 1 87 ? -15.703 10.722 25.108 1.00 84.69 87 GLN A O 1
ATOM 670 N N . ILE A 1 88 ? -16.428 8.972 23.916 1.00 86.19 88 ILE A N 1
ATOM 671 C CA . ILE A 1 88 ? -15.129 8.685 23.308 1.00 86.19 88 ILE A CA 1
ATOM 672 C C . ILE A 1 88 ? -14.817 9.742 22.240 1.00 86.19 88 ILE A C 1
ATOM 674 O O . ILE A 1 88 ? -15.659 9.957 21.370 1.00 86.19 88 ILE A O 1
ATOM 678 N N . PRO A 1 89 ? -13.627 10.366 22.190 1.00 84.38 89 PRO A N 1
ATOM 679 C CA . PRO A 1 89 ? -13.234 11.252 21.090 1.00 84.38 89 PRO A CA 1
ATOM 680 C C . PRO A 1 89 ? -13.158 10.513 19.743 1.00 84.38 89 PRO A C 1
ATOM 682 O O . PRO A 1 89 ? -12.533 9.460 19.658 1.00 84.38 89 PRO A O 1
ATOM 685 N N . ALA A 1 90 ? -13.711 11.078 18.663 1.00 83.31 90 ALA A N 1
ATOM 686 C CA . ALA A 1 90 ? -13.719 10.451 17.330 1.00 83.31 90 ALA A CA 1
ATOM 687 C C . ALA A 1 90 ? -12.311 10.086 16.823 1.00 83.31 90 ALA A C 1
ATOM 689 O O . ALA A 1 90 ? -12.130 9.054 16.187 1.00 83.31 90 ALA A O 1
ATOM 690 N N . ALA A 1 91 ? -11.303 10.889 17.174 1.00 85.19 91 ALA A N 1
ATOM 691 C CA . ALA A 1 91 ? -9.908 10.628 16.828 1.00 85.19 91 ALA A CA 1
ATOM 692 C C . ALA A 1 91 ? -9.351 9.341 17.464 1.00 85.19 91 ALA A C 1
ATOM 694 O O . ALA A 1 91 ? -8.477 8.705 16.888 1.00 85.19 91 ALA A O 1
ATOM 695 N N . SER A 1 92 ? -9.864 8.916 18.624 1.00 85.81 92 SER A N 1
ATOM 696 C CA . SER A 1 92 ? -9.397 7.683 19.275 1.00 85.81 92 SER A CA 1
ATOM 697 C C . SER A 1 92 ? -9.843 6.411 18.545 1.00 85.81 92 SER A C 1
ATOM 699 O O . SER A 1 92 ? -9.205 5.372 18.698 1.00 85.81 92 SER A O 1
ATOM 701 N N . LEU A 1 93 ? -10.860 6.500 17.675 1.00 83.62 93 LEU A N 1
ATOM 702 C CA . LEU A 1 93 ? -11.237 5.403 16.782 1.00 83.62 93 LEU A CA 1
ATOM 703 C C . LEU A 1 93 ? -10.097 5.071 15.802 1.00 83.62 93 LEU A C 1
ATOM 705 O O . LEU A 1 93 ? -9.968 3.930 15.368 1.00 83.62 93 LEU A O 1
ATOM 709 N N . GLN A 1 94 ? -9.217 6.030 15.494 1.00 84.94 94 GLN A N 1
ATOM 710 C CA . GLN A 1 94 ? -8.049 5.808 14.639 1.00 84.94 94 GLN A CA 1
ATOM 711 C C . GLN A 1 94 ? -7.116 4.711 15.190 1.00 84.94 94 GLN A C 1
ATOM 713 O O . GLN A 1 94 ? -6.450 4.021 14.416 1.00 84.94 94 GLN A O 1
ATOM 718 N N . SER A 1 95 ? -7.106 4.495 16.512 1.00 86.38 95 SER A N 1
ATOM 719 C CA . SER A 1 95 ? -6.316 3.452 17.177 1.00 86.38 95 SER A CA 1
ATOM 720 C C . SER A 1 95 ? -6.696 2.033 16.739 1.00 86.38 95 SER A C 1
ATOM 722 O O . SER A 1 95 ? -5.845 1.142 16.769 1.00 86.38 95 SER A O 1
ATOM 724 N N . PHE A 1 96 ? -7.928 1.811 16.259 1.00 86.31 96 PHE A N 1
ATOM 725 C CA . PHE A 1 96 ? -8.350 0.514 15.719 1.00 86.31 96 PHE A CA 1
ATOM 726 C C . PHE A 1 96 ? -7.522 0.078 14.509 1.00 86.31 96 PHE A C 1
ATOM 728 O O . PHE A 1 96 ? -7.317 -1.117 14.322 1.00 86.31 96 PHE A O 1
ATOM 735 N N . ILE A 1 97 ? -6.988 1.019 13.721 1.00 86.12 97 ILE A N 1
ATOM 736 C CA . ILE A 1 97 ? -6.110 0.689 12.591 1.00 86.12 97 ILE A CA 1
ATOM 737 C C . ILE A 1 97 ? -4.801 0.076 13.097 1.00 86.12 97 ILE A C 1
ATOM 739 O O . ILE A 1 97 ? -4.366 -0.951 12.583 1.00 86.12 97 ILE A O 1
ATOM 743 N N . GLY A 1 98 ? -4.202 0.664 14.137 1.00 88.00 98 GLY A N 1
ATOM 744 C CA . GLY A 1 98 ? -2.985 0.134 14.756 1.00 88.00 98 GLY A CA 1
ATOM 745 C C . GLY A 1 98 ? -3.206 -1.251 15.365 1.00 88.00 98 GLY A C 1
ATOM 746 O O . GLY A 1 98 ? -2.436 -2.169 15.096 1.00 88.00 98 GLY A O 1
ATOM 747 N N . LEU A 1 99 ? -4.300 -1.428 16.113 1.00 91.69 99 LEU A N 1
ATOM 748 C CA . LEU A 1 99 ? -4.684 -2.731 16.672 1.00 91.69 99 LEU A CA 1
ATOM 749 C C . LEU A 1 99 ? -4.942 -3.772 15.576 1.00 91.69 99 LEU A C 1
ATOM 751 O O . LEU A 1 99 ? -4.517 -4.918 15.705 1.00 91.69 99 LEU A O 1
ATOM 755 N N . GLY A 1 100 ? -5.588 -3.364 14.482 1.00 91.00 100 GLY A N 1
ATOM 756 C CA . GLY A 1 100 ? -5.826 -4.203 13.315 1.00 91.00 100 GLY A CA 1
ATOM 757 C C . GLY A 1 100 ? -4.525 -4.679 12.680 1.00 91.00 100 GLY A C 1
ATOM 758 O O . GLY A 1 100 ? -4.371 -5.875 12.472 1.00 91.00 100 GLY A O 1
ATOM 759 N N . ILE A 1 101 ? -3.561 -3.783 12.443 1.00 91.19 101 ILE A N 1
ATOM 760 C CA . ILE A 1 101 ? -2.238 -4.142 11.904 1.00 91.19 101 ILE A CA 1
ATOM 761 C C . ILE A 1 101 ? -1.527 -5.123 12.837 1.00 91.19 101 ILE A C 1
ATOM 763 O O . ILE A 1 101 ? -1.065 -6.168 12.384 1.00 91.19 101 ILE A O 1
ATOM 767 N N . VAL A 1 102 ? -1.481 -4.822 14.138 1.00 95.00 102 VAL A N 1
ATOM 768 C CA . VAL A 1 102 ? -0.844 -5.691 15.139 1.00 95.00 102 VAL A CA 1
ATOM 769 C C . VAL A 1 102 ? -1.492 -7.073 15.171 1.00 95.00 102 VAL A C 1
ATOM 771 O O . VAL A 1 102 ? -0.778 -8.064 15.269 1.00 95.00 102 VAL A O 1
ATOM 774 N N . GLY A 1 103 ? -2.818 -7.162 15.042 1.00 94.88 103 GLY A N 1
ATOM 775 C CA . GLY A 1 103 ? -3.533 -8.434 14.937 1.00 94.88 103 GLY A CA 1
ATOM 776 C C . GLY A 1 103 ? -3.344 -9.136 13.588 1.00 94.88 103 GLY A C 1
ATOM 777 O O . GLY A 1 103 ? -3.321 -10.362 13.528 1.00 94.88 103 GLY A O 1
ATOM 778 N N . PHE A 1 104 ? -3.162 -8.386 12.502 1.00 93.94 104 PHE A N 1
ATOM 779 C CA . PHE A 1 104 ? -2.985 -8.937 11.161 1.00 93.94 104 PHE A CA 1
ATOM 780 C C . PHE A 1 104 ? -1.588 -9.527 10.949 1.00 93.94 104 PHE A C 1
ATOM 782 O O . PHE A 1 104 ? -1.461 -10.508 10.225 1.00 93.94 104 PHE A O 1
ATOM 789 N N . ILE A 1 105 ? -0.555 -8.987 11.606 1.00 93.44 105 ILE A N 1
ATOM 790 C CA . ILE A 1 105 ? 0.820 -9.515 11.560 1.00 93.44 105 ILE A CA 1
ATOM 791 C C . ILE A 1 105 ? 0.877 -11.018 11.899 1.00 93.44 105 ILE A C 1
ATOM 793 O O . ILE A 1 105 ? 1.314 -11.792 11.046 1.00 93.44 105 ILE A O 1
ATOM 797 N N . PRO A 1 106 ? 0.404 -11.492 13.071 1.00 92.50 106 PRO A N 1
ATOM 798 C CA . PRO A 1 106 ? 0.456 -12.913 13.392 1.00 92.50 106 PRO A CA 1
ATOM 799 C C . PRO A 1 106 ? -0.429 -13.748 12.462 1.00 92.50 106 PRO A C 1
ATOM 801 O O . PRO A 1 106 ? -0.060 -14.876 12.153 1.00 92.50 106 PRO A O 1
ATOM 804 N N . ILE A 1 107 ? -1.556 -13.218 11.973 1.00 94.12 107 ILE A N 1
ATOM 805 C CA . ILE A 1 107 ? -2.403 -13.908 10.983 1.00 94.12 107 ILE A CA 1
ATOM 806 C C . ILE A 1 107 ? -1.631 -14.114 9.676 1.00 94.12 107 ILE A C 1
ATOM 808 O O . ILE A 1 107 ? -1.620 -15.213 9.120 1.00 94.12 107 ILE A O 1
ATOM 812 N N . TYR A 1 108 ? -0.956 -13.075 9.193 1.00 92.31 108 TYR A N 1
ATOM 813 C CA . TYR A 1 108 ? -0.151 -13.146 7.985 1.00 92.31 108 TYR A CA 1
ATOM 814 C C . TYR A 1 108 ? 0.986 -14.161 8.148 1.00 92.31 108 TYR A C 1
ATOM 816 O O . TYR A 1 108 ? 1.072 -15.112 7.372 1.00 92.31 108 TYR A O 1
ATOM 824 N N .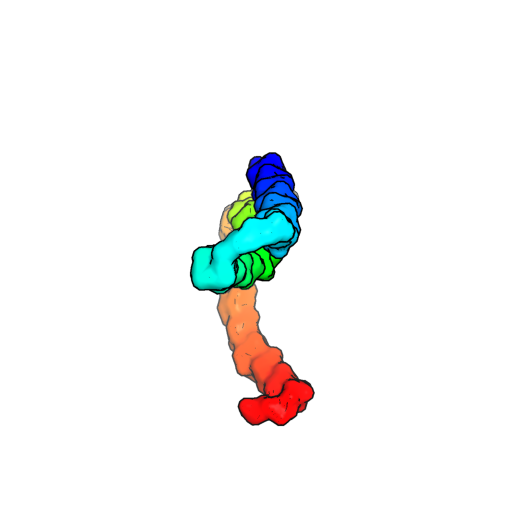 ASP A 1 109 ? 1.783 -14.035 9.208 1.00 90.62 109 ASP A N 1
ATOM 825 C CA . ASP A 1 109 ? 2.966 -14.871 9.425 1.00 90.62 109 ASP A CA 1
ATOM 826 C C . ASP A 1 109 ? 2.631 -16.332 9.750 1.00 90.62 109 ASP A C 1
ATOM 828 O O . ASP A 1 109 ? 3.341 -17.245 9.326 1.00 90.62 109 ASP A O 1
ATOM 832 N N . ARG A 1 110 ? 1.562 -16.585 10.515 1.00 89.19 110 ARG A N 1
ATOM 833 C CA . ARG A 1 110 ? 1.228 -17.934 11.004 1.00 89.19 110 ARG A CA 1
ATOM 834 C C . ARG A 1 110 ? 0.214 -18.674 10.154 1.00 89.19 110 ARG A C 1
ATOM 836 O O . ARG A 1 110 ? 0.164 -19.895 10.254 1.00 89.19 110 ARG A O 1
ATOM 843 N N . ILE A 1 111 ? -0.595 -17.976 9.360 1.00 91.56 111 ILE A N 1
ATOM 844 C CA . ILE A 1 111 ? -1.668 -18.596 8.572 1.00 91.56 111 ILE A CA 1
ATOM 845 C C . ILE A 1 111 ? -1.404 -18.390 7.083 1.00 91.56 111 ILE A C 1
ATOM 847 O O . ILE A 1 111 ? -1.262 -19.365 6.348 1.00 91.56 111 ILE A O 1
ATOM 851 N N . LEU A 1 112 ? -1.278 -17.142 6.626 1.00 89.69 112 LEU A N 1
ATOM 852 C CA . LEU A 1 112 ? -1.157 -16.861 5.191 1.00 89.69 112 LEU A CA 1
ATOM 853 C C . LEU A 1 112 ? 0.176 -17.337 4.609 1.00 89.69 112 LEU A C 1
ATOM 855 O O . LEU A 1 112 ? 0.175 -17.967 3.555 1.00 89.69 112 LEU A O 1
ATOM 859 N N . VAL A 1 113 ? 1.300 -17.096 5.289 1.00 90.38 113 VAL A N 1
ATOM 860 C CA . VAL A 1 113 ? 2.630 -17.543 4.842 1.00 90.38 113 VAL A CA 1
ATOM 861 C C . VAL A 1 113 ? 2.713 -19.070 4.686 1.00 90.38 113 VAL A C 1
ATOM 863 O O . VAL A 1 113 ? 3.111 -19.513 3.607 1.00 90.38 113 VAL A O 1
ATOM 866 N N . PRO A 1 114 ? 2.344 -19.910 5.675 1.00 86.94 114 PRO A N 1
ATOM 867 C CA . PRO A 1 114 ? 2.416 -21.360 5.500 1.00 86.94 114 PRO A CA 1
ATOM 868 C C . PRO A 1 114 ? 1.438 -21.886 4.446 1.00 86.94 114 PRO A C 1
ATOM 870 O O . PRO A 1 114 ? 1.804 -22.786 3.694 1.00 86.94 114 PRO A O 1
ATOM 873 N N . ILE A 1 115 ? 0.240 -21.302 4.322 1.00 89.50 115 ILE A N 1
ATOM 874 C CA . ILE A 1 115 ? -0.696 -21.648 3.241 1.00 89.50 115 ILE A CA 1
ATOM 875 C C . ILE A 1 115 ? -0.088 -21.301 1.878 1.00 89.50 115 ILE A C 1
ATOM 877 O O . ILE A 1 115 ? -0.089 -22.132 0.973 1.00 89.50 115 ILE A O 1
ATOM 881 N N . ALA A 1 116 ? 0.480 -20.103 1.729 1.00 88.94 116 ALA A N 1
ATOM 882 C CA . ALA A 1 116 ? 1.114 -19.677 0.489 1.00 88.94 116 ALA A CA 1
ATOM 883 C C . ALA A 1 116 ? 2.279 -20.601 0.102 1.00 88.94 116 ALA A C 1
ATOM 885 O O . ALA A 1 116 ? 2.372 -20.987 -1.064 1.00 88.94 116 ALA A O 1
ATOM 886 N N . ARG A 1 117 ? 3.116 -21.020 1.065 1.00 86.50 117 ARG A N 1
ATOM 887 C CA . ARG A 1 117 ? 4.189 -22.012 0.852 1.00 86.50 117 ARG A CA 1
ATOM 888 C C . ARG A 1 117 ? 3.641 -23.379 0.440 1.00 86.50 117 ARG A C 1
ATOM 890 O O . ARG A 1 117 ? 4.125 -23.967 -0.525 1.00 86.50 117 ARG A O 1
ATOM 897 N N . ALA A 1 118 ? 2.587 -23.851 1.106 1.00 86.06 118 ALA A N 1
ATOM 898 C CA . ALA A 1 118 ? 1.931 -25.112 0.766 1.00 86.06 118 ALA A CA 1
ATOM 899 C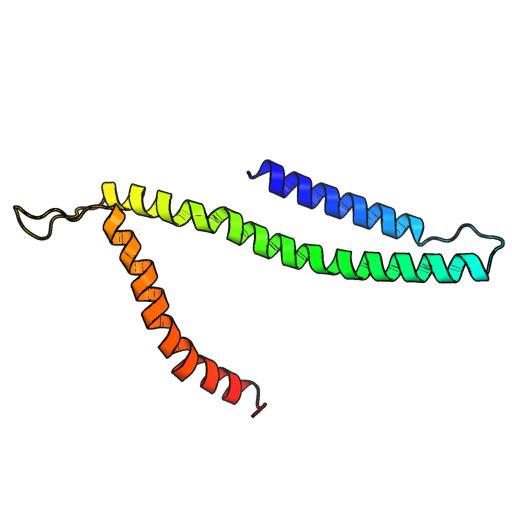 C . ALA A 1 118 ? 1.359 -25.102 -0.664 1.00 86.06 118 ALA A C 1
ATOM 901 O O . ALA A 1 118 ? 1.481 -26.089 -1.388 1.00 86.06 118 ALA A O 1
ATOM 902 N N . ILE A 1 119 ? 0.787 -23.973 -1.097 1.00 89.06 119 ILE A N 1
ATOM 903 C CA . ILE A 1 119 ? 0.223 -23.807 -2.444 1.00 89.06 119 ILE A CA 1
ATOM 904 C C . ILE A 1 119 ? 1.325 -23.663 -3.501 1.00 89.06 119 ILE A C 1
ATOM 906 O O . ILE A 1 119 ? 1.238 -24.274 -4.565 1.00 89.06 119 ILE A O 1
ATOM 910 N N . THR A 1 120 ? 2.373 -22.879 -3.232 1.00 84.81 120 THR A N 1
ATOM 911 C CA . THR A 1 120 ? 3.447 -22.630 -4.212 1.00 84.81 120 THR A CA 1
ATOM 912 C C . THR A 1 120 ? 4.439 -23.786 -4.359 1.00 84.81 120 THR A C 1
ATOM 914 O O . THR A 1 120 ? 5.261 -23.737 -5.274 1.00 84.81 120 THR A O 1
ATOM 917 N N . ARG A 1 121 ? 4.359 -24.837 -3.520 1.00 69.44 121 ARG A N 1
ATOM 918 C CA . ARG A 1 121 ? 5.241 -26.028 -3.534 1.00 69.44 121 ARG A CA 1
ATOM 919 C C . ARG A 1 121 ? 6.743 -25.699 -3.547 1.00 69.44 121 ARG A C 1
ATOM 921 O O . ARG A 1 121 ? 7.557 -26.542 -3.918 1.00 69.44 121 ARG A O 1
ATOM 928 N N . LYS A 1 122 ? 7.117 -24.482 -3.149 1.00 62.34 122 LYS A N 1
ATOM 929 C CA . LYS A 1 122 ? 8.500 -24.095 -2.881 1.00 62.34 122 LYS A CA 1
ATOM 930 C C . LYS A 1 122 ? 8.673 -24.139 -1.357 1.00 62.34 122 LYS A C 1
ATOM 932 O O . LYS A 1 122 ? 7.870 -23.490 -0.684 1.00 62.34 122 LYS A O 1
ATOM 937 N N . PRO A 1 123 ? 9.611 -24.951 -0.834 1.00 56.34 123 PRO A N 1
ATOM 938 C CA . PRO A 1 123 ? 9.836 -25.083 0.607 1.00 56.34 123 PRO A CA 1
ATOM 939 C C . PRO A 1 123 ? 10.139 -23.733 1.281 1.00 56.34 123 PRO A C 1
ATOM 941 O O . PRO A 1 123 ? 10.782 -22.883 0.624 1.00 56.34 123 PRO A O 1
#

Organism: NCBI:txid126358

Secondary structure (DSSP, 8-state):
-HHHHHHHHHHHHHHHHHHHHHTSPPSSS-HHHHHHHHHHHHHHHHHHHHHHHHHHHHHHHHHHHHHHHHHHHHHHHS--EEETTEE--GGGGGHHHHHHHHHHHHHIIIIIHHHHHHHHT--

InterPro domains:
  IPR000109 Proton-dependent oligopeptide transporter family [PF00854] (33-120)
  IPR036259 MFS transporter superfamily [G3DSA:1.20.1250.20] (2-123)